Protein AF-A0A2K3YW57-F1 (afdb_monomer_lite)

Radius of gyration: 31.11 Å; chains: 1; bounding box: 59×29×89 Å

Foldseek 3Di:
DPPVVVDPDDDDDDDPDPPRCVVCQVVCVVVVNPCVPPDDDDPVVVVVVVVVVVVVVVVVVVVVVVVVLVVVLVVLLVVVVVVCVVCLVVLLVCVVVVHDPCVSCVVVVVVVVVVLVVVLVVVVVVVDPVVNVVSVVSVVVSVVVNVVSCVVSSVVSNVCVVVVPDDD

Sequence (168 aa):
LNYGYYFSMYYYFKSHLDNPYETIHSGLKKHKIDGVIQNVYSVYDTKVGIVNELKTEIYKYVGLALLTSIAFILTTLTFIQIYFKSYQFQIFLKRSLGYSYWSIHKWMLLFLVMLHVLMGALLLTSHNMIAISVFASITLIEALSVAFTFMKLNRENVNLVLKGKKDD

pLDDT: mean 84.4, std 11.54, range [37.19, 96.25]

InterPro domains:
  IPR006541 Bacteriocin-associated integral membrane protein [PF07242] (70-164)

Structure (mmCIF, N/CA/C/O backbone):
data_AF-A0A2K3YW57-F1
#
_entry.id   AF-A0A2K3YW57-F1
#
loop_
_atom_site.group_PDB
_atom_site.id
_atom_site.type_symbol
_atom_site.label_atom_id
_atom_site.label_alt_id
_atom_site.label_comp_id
_atom_site.label_asym_id
_atom_site.label_entity_id
_atom_site.label_seq_id
_atom_site.pdbx_PDB_ins_code
_atom_site.Cartn_x
_atom_site.Cartn_y
_atom_site.Cartn_z
_atom_site.occupancy
_atom_site.B_iso_or_equiv
_atom_site.auth_seq_id
_atom_site.auth_comp_id
_atom_site.auth_asym_id
_atom_site.auth_atom_id
_atom_site.pdbx_PDB_model_num
ATOM 1 N N . LEU A 1 1 ? 12.388 16.586 -34.609 1.00 37.19 1 LEU A N 1
ATOM 2 C CA . LEU A 1 1 ? 11.625 15.320 -34.532 1.00 37.19 1 LEU A CA 1
ATOM 3 C C . LEU A 1 1 ? 12.530 14.183 -34.991 1.00 37.19 1 LEU A C 1
ATOM 5 O O . LEU A 1 1 ? 13.091 14.290 -36.073 1.00 37.19 1 LEU A O 1
ATOM 9 N N . ASN A 1 2 ? 12.727 13.152 -34.164 1.00 43.38 2 ASN A N 1
ATOM 10 C CA . ASN A 1 2 ? 13.518 11.972 -34.523 1.00 43.38 2 ASN A CA 1
ATOM 11 C C . ASN A 1 2 ? 12.593 10.938 -35.184 1.00 43.38 2 ASN A C 1
ATOM 13 O O . ASN A 1 2 ? 11.878 10.210 -34.500 1.00 43.38 2 ASN A O 1
ATOM 17 N N . TYR A 1 3 ? 12.578 10.912 -36.517 1.00 51.06 3 TYR A N 1
ATOM 18 C CA . TYR A 1 3 ? 11.775 9.972 -37.309 1.00 51.06 3 TYR A CA 1
ATOM 19 C C . TYR A 1 3 ? 12.483 8.630 -37.547 1.00 51.06 3 TYR A C 1
ATOM 21 O O . TYR A 1 3 ? 12.021 7.833 -38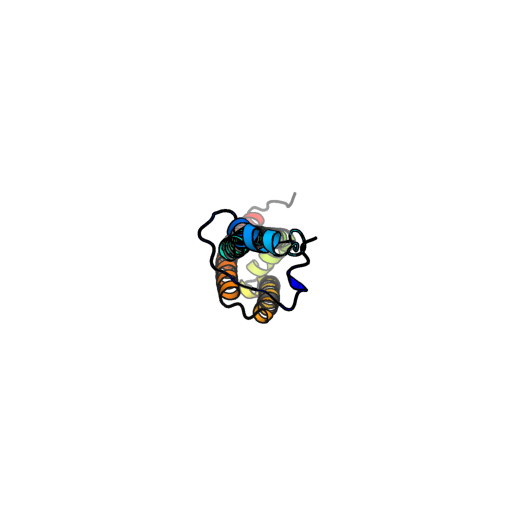.359 1.00 51.06 3 TYR A O 1
ATOM 29 N N . GLY A 1 4 ? 13.594 8.364 -36.846 1.00 56.41 4 GLY A N 1
ATOM 30 C CA . GLY A 1 4 ? 14.415 7.168 -37.030 1.00 56.41 4 GLY A CA 1
ATOM 31 C C . GLY A 1 4 ? 13.616 5.868 -36.965 1.00 56.41 4 GLY A C 1
ATOM 32 O O . GLY A 1 4 ? 13.895 4.967 -37.743 1.00 56.41 4 GLY A O 1
ATOM 33 N N . TYR A 1 5 ? 12.581 5.803 -36.122 1.00 52.12 5 TYR A N 1
ATOM 34 C CA . TYR A 1 5 ? 11.711 4.633 -35.939 1.00 52.12 5 TYR A CA 1
ATOM 35 C C . TYR A 1 5 ? 10.796 4.298 -37.134 1.00 52.12 5 TYR A C 1
ATOM 37 O O . TYR A 1 5 ? 10.223 3.214 -37.161 1.00 52.12 5 TYR A O 1
ATOM 45 N N . TYR A 1 6 ? 10.649 5.201 -38.112 1.00 51.62 6 TYR A N 1
ATOM 46 C CA . TYR A 1 6 ? 9.803 4.999 -39.300 1.00 51.62 6 TYR A CA 1
ATOM 47 C C . TYR A 1 6 ? 10.579 4.510 -40.531 1.00 51.62 6 TYR A C 1
ATOM 49 O O . TYR A 1 6 ? 9.974 4.223 -41.564 1.00 51.62 6 TYR A O 1
ATOM 57 N N . PHE A 1 7 ? 11.907 4.407 -40.446 1.00 57.59 7 PHE A N 1
ATOM 58 C CA . PHE A 1 7 ? 12.732 3.911 -41.544 1.00 57.59 7 PHE A CA 1
ATOM 59 C C . PHE A 1 7 ? 12.898 2.390 -41.452 1.00 57.59 7 PHE A C 1
ATOM 61 O O . PHE A 1 7 ? 13.344 1.860 -40.441 1.00 57.59 7 PHE A O 1
ATOM 68 N N . SER A 1 8 ? 12.556 1.681 -42.530 1.00 53.97 8 SER A N 1
ATOM 69 C CA . SER A 1 8 ? 12.622 0.214 -42.624 1.00 53.97 8 SER A CA 1
ATOM 70 C C . SER A 1 8 ? 14.008 -0.336 -42.985 1.00 53.97 8 SER A C 1
ATOM 72 O O . SER A 1 8 ? 14.195 -1.551 -43.010 1.00 53.97 8 SER A O 1
ATOM 74 N N . MET A 1 9 ? 14.986 0.531 -43.269 1.00 61.66 9 MET A N 1
ATOM 75 C CA . MET A 1 9 ? 16.345 0.142 -43.653 1.00 61.66 9 MET A CA 1
ATOM 76 C C . MET A 1 9 ? 17.379 0.893 -42.817 1.00 61.66 9 MET A C 1
ATOM 78 O O . MET A 1 9 ? 17.538 2.106 -42.945 1.00 61.66 9 MET A O 1
ATOM 82 N N . TYR A 1 10 ? 18.112 0.143 -41.994 1.00 69.94 10 TYR A N 1
ATOM 83 C CA . TYR A 1 10 ? 19.289 0.619 -41.275 1.00 69.94 10 TYR A CA 1
ATOM 84 C C . TYR A 1 10 ? 20.535 -0.034 -41.864 1.00 69.94 10 TYR A C 1
ATOM 86 O O . TYR A 1 10 ? 20.569 -1.246 -42.078 1.00 69.94 10 TYR A O 1
ATOM 94 N N . TYR A 1 11 ? 21.569 0.770 -42.090 1.00 76.06 11 TYR A N 1
ATOM 95 C CA . TYR A 1 11 ? 22.879 0.292 -42.508 1.00 76.06 11 TYR A CA 1
ATOM 96 C C . TYR A 1 11 ? 23.844 0.429 -41.337 1.00 76.06 11 TYR A C 1
ATOM 98 O O . TYR A 1 11 ? 24.015 1.513 -40.783 1.00 76.06 11 TYR A O 1
ATOM 106 N N . TYR A 1 12 ? 24.462 -0.685 -40.956 1.00 82.44 12 TYR A N 1
ATOM 107 C CA . TYR A 1 12 ? 25.425 -0.734 -39.863 1.00 82.44 12 TYR A CA 1
ATOM 108 C C . TYR A 1 12 ? 26.837 -0.791 -40.433 1.00 82.44 12 TYR A C 1
ATOM 110 O O . TYR A 1 12 ? 27.116 -1.561 -41.350 1.00 82.44 12 TYR A O 1
ATOM 118 N N . PHE A 1 13 ? 27.742 -0.003 -39.863 1.00 84.50 13 PHE A N 1
ATOM 119 C CA . PHE A 1 13 ? 29.161 -0.055 -40.183 1.00 84.50 13 PHE A CA 1
ATOM 120 C C . PHE A 1 13 ? 29.983 0.149 -38.913 1.00 84.50 13 PHE A C 1
ATOM 122 O O . PHE A 1 13 ? 29.499 0.673 -37.907 1.00 84.50 13 PHE A O 1
ATOM 129 N N . LYS A 1 14 ? 31.237 -0.295 -38.948 1.00 84.94 14 LYS A N 1
ATOM 130 C CA . LYS A 1 14 ? 32.152 -0.152 -37.820 1.00 84.94 14 LYS A CA 1
ATOM 131 C C . LYS A 1 14 ? 32.861 1.197 -37.907 1.00 84.94 14 LYS A C 1
ATOM 133 O O . LYS A 1 14 ? 33.511 1.474 -38.909 1.00 84.94 14 LYS A O 1
ATOM 138 N N . SER A 1 15 ? 32.759 1.997 -36.851 1.00 83.31 15 SER A N 1
ATOM 139 C CA . SER A 1 15 ? 33.555 3.209 -36.649 1.00 83.31 15 SER A CA 1
ATOM 140 C C . SER A 1 15 ? 34.481 3.005 -35.456 1.00 83.31 15 SER A C 1
ATOM 142 O O . SER A 1 15 ? 34.087 2.393 -34.464 1.00 83.31 15 SER A O 1
ATOM 144 N N . HIS A 1 16 ? 35.697 3.530 -35.557 1.00 83.50 16 HIS A N 1
ATOM 145 C CA . HIS A 1 16 ? 36.645 3.640 -34.444 1.00 83.50 16 HIS A CA 1
ATOM 146 C C . HIS A 1 16 ? 36.811 5.092 -33.965 1.00 83.50 16 HIS A C 1
ATOM 148 O O . HIS A 1 16 ? 37.664 5.365 -33.129 1.00 83.50 16 HIS A O 1
ATOM 154 N N . LEU A 1 17 ? 36.018 6.012 -34.519 1.00 81.12 17 LEU A N 1
ATOM 155 C CA . LEU A 1 17 ? 36.021 7.439 -34.210 1.00 81.12 17 LEU A CA 1
ATOM 156 C C . LEU A 1 17 ? 34.833 7.790 -33.312 1.00 81.12 17 LEU A C 1
ATOM 158 O O . LEU A 1 17 ? 33.746 7.235 -33.507 1.00 81.12 17 LEU A O 1
ATOM 162 N N . ASP A 1 18 ? 35.033 8.757 -32.412 1.00 78.06 18 ASP A N 1
ATOM 163 C CA . ASP A 1 18 ? 33.997 9.277 -31.507 1.00 78.06 18 ASP A CA 1
ATOM 164 C C . ASP A 1 18 ? 32.784 9.826 -32.274 1.00 78.06 18 ASP A C 1
ATOM 166 O O . ASP A 1 18 ? 31.643 9.598 -31.882 1.00 78.06 18 ASP A O 1
ATOM 170 N N . ASN A 1 19 ? 33.017 10.491 -33.415 1.00 83.75 19 ASN A N 1
ATOM 171 C CA . ASN A 1 19 ? 31.963 10.829 -34.368 1.00 83.75 19 ASN A CA 1
ATOM 172 C C . ASN A 1 19 ? 31.897 9.763 -35.481 1.00 83.75 19 ASN A C 1
ATOM 174 O O . ASN A 1 19 ? 32.730 9.780 -36.395 1.00 83.75 19 ASN A O 1
ATOM 178 N N . PRO A 1 20 ? 30.903 8.855 -35.470 1.00 84.06 20 PRO A N 1
ATOM 179 C CA . PRO A 1 20 ? 30.808 7.792 -36.464 1.00 84.06 20 PRO A CA 1
ATOM 180 C C . PRO A 1 20 ? 30.554 8.301 -37.888 1.00 84.06 20 PRO A C 1
ATOM 182 O O . PRO A 1 20 ? 30.889 7.596 -38.839 1.00 84.06 20 PRO A O 1
ATOM 185 N N . TYR A 1 21 ? 30.027 9.519 -38.060 1.00 86.25 21 TYR A N 1
ATOM 186 C CA . TYR A 1 21 ? 29.821 10.128 -39.377 1.00 86.25 21 TYR A CA 1
ATOM 187 C C . TYR A 1 21 ? 31.138 10.318 -40.147 1.00 86.25 21 TYR A C 1
ATOM 189 O O . TYR A 1 21 ? 31.190 10.088 -41.356 1.00 86.25 21 TYR A O 1
ATOM 197 N N . GLU A 1 22 ? 32.227 10.645 -39.446 1.00 86.62 22 GLU A N 1
ATOM 198 C CA . GLU A 1 22 ? 33.535 10.906 -40.064 1.00 86.62 22 GLU A CA 1
ATOM 199 C C . GLU A 1 22 ? 34.117 9.676 -40.771 1.00 86.62 22 GLU A C 1
ATOM 201 O O . GLU A 1 22 ? 34.819 9.803 -41.773 1.00 86.62 22 GLU A O 1
ATOM 206 N N . THR A 1 23 ? 33.757 8.469 -40.323 1.00 86.88 23 THR A N 1
ATOM 207 C CA . THR A 1 23 ? 34.196 7.213 -40.953 1.00 86.88 23 THR A CA 1
ATOM 208 C C . THR A 1 23 ? 33.685 7.073 -42.390 1.00 86.88 23 THR A C 1
ATOM 210 O O . THR A 1 23 ? 34.369 6.494 -43.232 1.00 86.88 23 THR A O 1
ATOM 213 N N . ILE A 1 24 ? 32.498 7.607 -42.695 1.00 86.81 24 ILE A N 1
ATOM 214 C CA . ILE A 1 24 ? 31.891 7.523 -44.033 1.00 86.81 24 ILE A CA 1
ATOM 215 C C . ILE A 1 24 ? 31.971 8.843 -44.808 1.00 86.81 24 ILE A C 1
ATOM 217 O O . ILE A 1 24 ? 31.786 8.843 -46.026 1.00 86.81 24 ILE A O 1
ATOM 221 N N . HIS A 1 25 ? 32.286 9.958 -44.139 1.00 88.06 25 HIS A N 1
ATOM 222 C CA . HIS A 1 25 ? 32.241 11.305 -44.711 1.00 88.06 25 HIS A CA 1
ATOM 223 C C . HIS A 1 25 ? 33.065 11.446 -46.000 1.00 88.06 25 HIS A C 1
ATOM 225 O O . HIS A 1 25 ? 32.584 11.990 -46.997 1.00 88.06 25 HIS A O 1
ATOM 231 N N . SER A 1 26 ? 34.281 10.891 -46.025 1.00 85.75 26 SER A N 1
ATOM 232 C CA . SER A 1 26 ? 35.161 10.930 -47.202 1.00 85.75 26 SER A CA 1
ATOM 233 C C . SER A 1 26 ? 34.569 10.196 -48.416 1.00 85.75 26 SER A C 1
ATOM 235 O O . SER A 1 26 ? 34.653 10.694 -49.542 1.00 85.75 26 SER A O 1
ATOM 237 N N . GLY A 1 27 ? 33.914 9.052 -48.195 1.00 86.12 27 GLY A N 1
ATOM 238 C CA . GLY A 1 27 ? 33.206 8.295 -49.227 1.00 86.12 27 GLY A CA 1
ATOM 239 C C . GLY A 1 27 ? 31.974 9.035 -49.748 1.00 86.12 27 GLY A C 1
ATOM 240 O O . GLY A 1 27 ? 31.776 9.118 -50.960 1.00 86.12 27 GLY A O 1
ATOM 241 N N . LEU A 1 28 ? 31.194 9.646 -48.850 1.00 87.81 28 LEU A N 1
ATOM 242 C CA . LEU A 1 28 ? 30.019 10.443 -49.220 1.00 87.81 28 LEU A CA 1
ATOM 243 C C . LEU A 1 28 ? 30.404 11.639 -50.095 1.00 87.81 28 LEU A C 1
ATOM 245 O O . LEU A 1 28 ? 29.802 11.855 -51.148 1.00 87.81 28 LEU A O 1
ATOM 249 N N . LYS A 1 29 ? 31.466 12.357 -49.713 1.00 88.94 29 LYS A N 1
ATOM 250 C CA . LYS A 1 29 ? 31.994 13.496 -50.470 1.00 88.94 29 LYS A CA 1
ATOM 251 C C . LYS A 1 29 ? 32.532 13.079 -51.841 1.00 88.94 29 LYS A C 1
ATOM 253 O O . LYS A 1 29 ? 32.272 13.751 -52.836 1.00 88.94 29 LYS A O 1
ATOM 258 N N . LYS A 1 30 ? 33.238 11.942 -51.925 1.00 91.50 30 LYS A N 1
ATOM 259 C CA . LYS A 1 30 ? 33.746 11.388 -53.196 1.00 91.50 30 LYS A CA 1
ATOM 260 C C . LYS A 1 30 ? 32.620 11.099 -54.194 1.00 91.50 30 LYS A C 1
ATOM 262 O O . LYS A 1 30 ? 32.807 11.293 -55.392 1.00 91.50 30 LYS A O 1
ATOM 267 N N . HIS A 1 31 ? 31.464 10.660 -53.703 1.00 89.69 31 HIS A N 1
ATOM 268 C CA . HIS A 1 31 ? 30.300 10.329 -54.524 1.00 89.69 31 HIS A CA 1
ATOM 269 C C . HIS A 1 31 ? 29.259 11.458 -54.628 1.00 89.69 31 HIS A C 1
ATOM 271 O O . HIS A 1 31 ? 28.219 11.240 -55.240 1.00 89.69 31 HIS A O 1
ATOM 277 N N . LYS A 1 32 ? 29.547 12.663 -54.104 1.00 84.19 32 LYS A N 1
ATOM 278 C CA . LYS A 1 32 ? 28.647 13.838 -54.113 1.00 84.19 32 LYS A CA 1
ATOM 279 C C . LYS A 1 32 ? 27.267 13.563 -53.496 1.00 84.19 32 LYS A C 1
ATOM 281 O O . LYS A 1 32 ? 26.248 14.027 -54.001 1.00 84.19 32 LYS A O 1
ATOM 286 N N . ILE A 1 33 ? 27.241 12.769 -52.428 1.00 85.06 33 ILE A N 1
ATOM 287 C CA . ILE A 1 33 ? 26.034 12.430 -51.653 1.00 85.06 33 ILE A CA 1
ATOM 288 C C . ILE A 1 33 ? 26.155 12.884 -50.192 1.00 85.06 33 ILE A C 1
ATOM 290 O O . ILE A 1 33 ? 25.444 12.401 -49.308 1.00 85.06 33 ILE A O 1
ATOM 294 N N . ASP A 1 34 ? 27.078 13.802 -49.916 1.00 77.38 34 ASP A N 1
ATOM 295 C CA . ASP A 1 34 ? 27.178 14.475 -48.632 1.00 77.38 34 ASP A CA 1
ATOM 296 C C . ASP A 1 34 ? 25.876 15.240 -48.332 1.00 77.38 34 ASP A C 1
ATOM 298 O O . ASP A 1 34 ? 25.333 15.944 -49.177 1.00 77.38 34 ASP A O 1
ATOM 302 N N . GLY A 1 35 ? 25.316 15.020 -47.140 1.00 74.19 35 GLY A N 1
ATOM 303 C CA . GLY A 1 35 ? 24.015 15.568 -46.735 1.00 74.19 35 GLY A CA 1
ATOM 304 C C . GLY A 1 35 ? 22.799 14.675 -47.018 1.00 74.19 35 GLY A C 1
ATOM 305 O O . GLY A 1 35 ? 21.730 14.933 -46.466 1.00 74.19 35 GLY A O 1
ATOM 306 N N . VAL A 1 36 ? 22.940 13.592 -47.799 1.00 79.62 36 VAL A N 1
ATOM 307 C CA . VAL A 1 36 ? 21.860 12.598 -47.984 1.00 79.62 36 VAL A CA 1
ATOM 308 C C . VAL A 1 36 ? 21.667 11.763 -46.717 1.00 79.62 36 VAL A C 1
ATOM 310 O O . VAL A 1 36 ? 20.541 11.514 -46.288 1.00 79.62 36 VAL A O 1
ATOM 313 N N . ILE A 1 37 ? 22.771 11.349 -46.089 1.00 78.00 37 ILE A N 1
ATOM 314 C CA . ILE A 1 37 ? 22.732 10.669 -44.793 1.00 78.00 37 ILE A CA 1
ATOM 315 C C . ILE A 1 37 ? 22.619 11.734 -43.710 1.00 78.00 37 ILE A C 1
ATOM 317 O O . ILE A 1 37 ? 23.600 12.381 -43.355 1.00 78.00 37 ILE A O 1
ATOM 321 N N . GLN A 1 38 ? 21.404 11.912 -43.199 1.00 70.19 38 GLN A N 1
ATOM 322 C CA . GLN A 1 38 ? 21.109 12.961 -42.225 1.00 70.19 38 GLN A CA 1
ATOM 323 C C . GLN A 1 38 ? 21.652 12.645 -40.832 1.00 70.19 38 GLN A C 1
ATOM 325 O O . GLN A 1 38 ? 22.027 13.556 -40.106 1.00 70.19 38 GLN A O 1
ATOM 330 N N . ASN A 1 39 ? 21.685 11.364 -40.459 1.00 72.88 39 ASN A N 1
ATOM 331 C CA . ASN A 1 39 ? 21.902 10.950 -39.081 1.00 72.88 39 ASN A CA 1
ATOM 332 C C . ASN A 1 39 ? 22.740 9.671 -39.015 1.00 72.88 39 ASN A C 1
ATOM 334 O O . ASN A 1 39 ? 22.345 8.633 -39.544 1.00 72.88 39 ASN A O 1
ATOM 338 N N . VAL A 1 40 ? 23.876 9.746 -38.323 1.00 79.56 40 VAL A N 1
ATOM 339 C CA . VAL A 1 40 ? 24.720 8.600 -37.980 1.00 79.56 40 VAL A CA 1
ATOM 340 C C . VAL A 1 40 ? 24.990 8.677 -36.490 1.00 79.56 40 VAL A C 1
ATOM 342 O O . VAL A 1 40 ? 25.565 9.651 -36.013 1.00 79.56 40 VAL A O 1
ATOM 345 N N . TYR A 1 41 ? 24.583 7.648 -35.757 1.00 75.12 41 TYR A N 1
ATOM 346 C CA . TYR A 1 41 ? 24.747 7.597 -34.310 1.00 75.12 41 TYR A CA 1
ATOM 347 C C . TYR A 1 41 ? 25.371 6.278 -33.889 1.00 75.12 41 TYR A C 1
ATOM 349 O O . TYR A 1 41 ? 25.202 5.247 -34.544 1.00 75.12 41 TYR A O 1
ATOM 357 N N . SER A 1 42 ? 26.058 6.306 -32.753 1.00 76.62 42 SER A N 1
ATOM 358 C CA . SER A 1 42 ? 26.506 5.091 -32.097 1.00 76.62 42 SER A CA 1
ATOM 359 C C . SER A 1 42 ? 25.301 4.313 -31.564 1.00 76.62 42 SER A C 1
ATOM 361 O O . SER A 1 42 ? 24.457 4.831 -30.823 1.00 76.62 42 SER A O 1
ATOM 363 N N . VAL A 1 43 ? 25.238 3.027 -31.913 1.00 72.31 43 VAL A N 1
ATOM 364 C CA . VAL A 1 43 ? 24.258 2.092 -31.340 1.00 72.31 43 VAL A CA 1
ATOM 365 C C . VAL A 1 43 ? 24.461 1.966 -29.826 1.00 72.31 43 VAL A C 1
ATOM 367 O O . VAL A 1 43 ? 23.492 1.763 -29.096 1.00 72.31 43 VAL A O 1
ATOM 370 N N . TYR A 1 44 ? 25.700 2.116 -29.343 1.00 71.44 44 TYR A N 1
ATOM 371 C C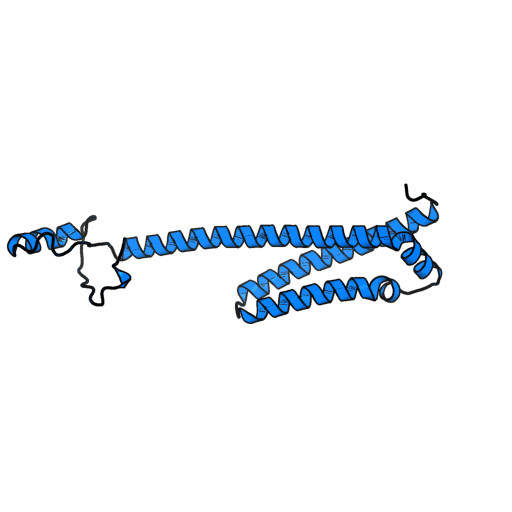A . TYR A 1 44 ? 26.003 2.082 -27.913 1.00 71.44 44 TYR A CA 1
ATOM 372 C C . TYR A 1 44 ? 25.406 3.287 -27.190 1.00 71.44 44 TYR A C 1
ATOM 374 O O . TYR A 1 44 ? 24.680 3.090 -26.220 1.00 71.44 44 TYR A O 1
ATOM 382 N N . ASP A 1 45 ? 25.609 4.500 -27.702 1.00 75.12 45 ASP A N 1
ATOM 383 C CA . ASP A 1 45 ? 25.109 5.723 -27.057 1.00 75.12 45 ASP A CA 1
ATOM 384 C C . ASP A 1 45 ? 23.581 5.746 -27.006 1.00 75.12 45 ASP A C 1
ATOM 386 O O . ASP A 1 45 ? 22.989 6.105 -25.990 1.00 75.12 45 ASP A O 1
ATOM 390 N N . THR A 1 46 ? 22.929 5.258 -28.065 1.00 71.94 46 THR A N 1
ATOM 391 C CA . THR A 1 46 ? 21.465 5.123 -28.104 1.00 71.94 46 THR A CA 1
ATOM 392 C C . THR A 1 46 ? 20.968 4.151 -27.031 1.00 71.94 46 THR A C 1
ATOM 394 O O . THR A 1 46 ? 20.022 4.450 -26.303 1.00 71.94 46 THR A O 1
ATOM 397 N N . LYS A 1 47 ? 21.623 2.992 -26.881 1.00 74.12 47 LYS A N 1
ATOM 398 C CA . LYS A 1 47 ? 21.270 2.013 -25.843 1.00 74.12 47 LYS A CA 1
ATOM 399 C C . LYS A 1 47 ? 21.540 2.544 -24.434 1.00 74.12 47 LYS A C 1
ATOM 401 O O . LYS A 1 47 ? 20.726 2.310 -23.547 1.00 74.12 47 LYS A O 1
ATOM 406 N N . VAL A 1 48 ? 22.635 3.276 -24.225 1.00 79.81 48 VAL A N 1
ATOM 407 C CA . VAL A 1 48 ? 22.953 3.927 -22.942 1.00 79.81 48 VAL A CA 1
ATOM 408 C C . VAL A 1 48 ? 21.910 4.994 -22.596 1.00 79.81 48 VAL A C 1
ATOM 410 O O . VAL A 1 48 ? 21.468 5.054 -21.450 1.00 79.81 48 VAL A O 1
ATOM 413 N N . GLY A 1 49 ? 21.462 5.785 -23.575 1.00 77.25 49 GLY A N 1
ATOM 414 C CA . GLY A 1 49 ? 20.377 6.755 -23.406 1.00 77.25 49 GLY A CA 1
ATOM 415 C C . GLY A 1 49 ? 19.084 6.096 -22.926 1.00 77.25 49 GLY A C 1
ATOM 416 O O . GLY A 1 49 ? 18.554 6.480 -21.886 1.00 77.25 49 GLY A O 1
ATOM 417 N N . ILE A 1 50 ? 18.656 5.027 -23.605 1.00 78.81 50 ILE A N 1
ATOM 418 C CA . ILE A 1 50 ? 17.469 4.243 -23.220 1.00 78.81 50 ILE A CA 1
ATOM 419 C C . ILE A 1 50 ? 17.611 3.690 -21.794 1.00 78.81 50 ILE A C 1
ATOM 421 O O . ILE A 1 50 ? 16.678 3.767 -20.999 1.00 78.81 50 ILE A O 1
ATOM 425 N N . VAL A 1 51 ? 18.783 3.160 -21.431 1.00 82.94 51 VAL A N 1
ATOM 426 C CA . VAL A 1 51 ? 19.035 2.645 -20.074 1.00 82.94 51 VAL A CA 1
ATOM 427 C C . VAL A 1 51 ? 18.932 3.754 -19.021 1.00 82.94 51 VAL A C 1
ATOM 429 O O . VAL A 1 51 ? 18.369 3.528 -17.949 1.00 82.94 51 VAL A O 1
ATOM 432 N N . ASN A 1 52 ? 19.443 4.951 -19.306 1.00 85.25 52 ASN A N 1
ATOM 433 C CA . ASN A 1 52 ? 19.376 6.084 -18.383 1.00 85.25 52 ASN A CA 1
ATOM 434 C C . ASN A 1 52 ? 17.950 6.631 -18.218 1.00 85.25 52 ASN A C 1
ATOM 436 O O . ASN A 1 52 ? 17.549 6.963 -17.098 1.00 85.25 52 ASN A O 1
ATOM 440 N N . GLU A 1 53 ? 17.173 6.691 -19.300 1.00 87.38 53 GLU A N 1
ATOM 441 C CA . GLU A 1 53 ? 15.754 7.058 -19.255 1.00 87.38 53 GLU A CA 1
ATOM 442 C C . GLU A 1 53 ? 14.964 6.056 -18.409 1.00 87.38 53 GLU A C 1
ATOM 444 O O . GLU A 1 53 ? 14.333 6.448 -17.426 1.00 87.38 53 GLU A O 1
ATOM 449 N N . LEU A 1 54 ? 15.110 4.756 -18.690 1.00 84.44 54 LEU A N 1
ATOM 450 C CA . LEU A 1 54 ? 14.479 3.685 -17.912 1.00 84.44 54 LEU A CA 1
ATOM 451 C C . LEU A 1 54 ? 14.863 3.748 -16.430 1.00 84.44 54 LEU A C 1
ATOM 453 O O . LEU A 1 54 ? 14.012 3.604 -15.555 1.00 84.44 54 LEU A O 1
ATOM 457 N N . LYS A 1 55 ? 16.138 4.007 -16.117 1.00 86.69 55 LYS A N 1
ATOM 458 C CA . LYS A 1 55 ? 16.608 4.165 -14.735 1.00 86.69 55 LYS A CA 1
ATOM 459 C C . LYS A 1 55 ? 15.914 5.335 -14.032 1.00 86.69 55 LYS A C 1
ATOM 461 O O . LYS A 1 55 ? 15.523 5.210 -12.873 1.00 86.69 55 LYS A O 1
ATOM 466 N N . THR A 1 56 ? 15.741 6.455 -14.726 1.00 89.50 56 THR A N 1
ATOM 467 C CA . THR A 1 56 ? 15.063 7.642 -14.187 1.00 89.50 56 THR A CA 1
ATOM 468 C C . THR A 1 56 ? 13.580 7.370 -13.938 1.00 89.50 56 THR A C 1
ATOM 470 O O . THR A 1 56 ? 13.056 7.715 -12.876 1.00 89.50 56 THR A O 1
ATOM 473 N N . GLU A 1 57 ? 12.911 6.693 -14.871 1.00 86.94 57 GLU A N 1
ATOM 474 C CA . GLU A 1 57 ? 11.516 6.280 -14.709 1.00 86.94 57 GLU A CA 1
ATOM 475 C C . GLU A 1 57 ? 11.334 5.320 -13.532 1.00 86.94 57 GLU A C 1
ATOM 477 O O . GLU A 1 57 ? 10.422 5.513 -12.727 1.00 86.94 57 GLU A O 1
ATOM 482 N N . ILE A 1 58 ? 12.236 4.346 -13.364 1.00 85.69 58 ILE A N 1
ATOM 483 C CA . ILE A 1 58 ? 12.222 3.428 -12.219 1.00 85.69 58 ILE A CA 1
ATOM 484 C C . ILE A 1 58 ? 12.265 4.209 -10.903 1.00 85.69 58 ILE A C 1
ATOM 486 O O . ILE A 1 58 ? 11.427 3.968 -10.035 1.00 85.69 58 ILE A O 1
ATOM 490 N N . TYR A 1 59 ? 13.172 5.180 -10.748 1.00 84.00 59 TYR A N 1
ATOM 491 C CA . TYR A 1 59 ? 13.228 5.983 -9.520 1.00 84.00 59 TYR A CA 1
ATOM 492 C C . TYR A 1 59 ? 11.943 6.772 -9.271 1.00 84.00 59 TYR A C 1
ATOM 494 O O . TYR A 1 59 ? 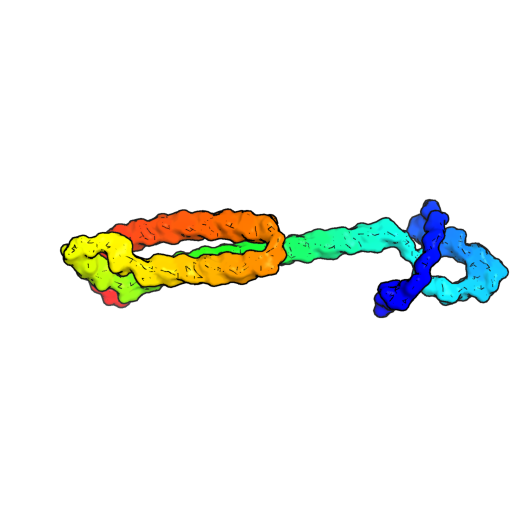11.461 6.814 -8.137 1.00 84.00 59 TYR A O 1
ATOM 502 N N . LYS A 1 60 ? 11.358 7.364 -10.318 1.00 88.94 60 LYS A N 1
ATOM 503 C CA . LYS A 1 60 ? 10.096 8.105 -10.215 1.00 88.94 60 LYS A CA 1
ATOM 504 C C . LYS A 1 60 ? 8.955 7.201 -9.743 1.00 88.94 60 LYS A C 1
ATOM 506 O O . LYS A 1 60 ? 8.244 7.559 -8.804 1.00 88.94 60 LYS A O 1
ATOM 511 N N . TYR A 1 61 ? 8.783 6.036 -10.364 1.00 84.06 61 TYR A N 1
ATOM 512 C CA . TYR A 1 61 ? 7.702 5.114 -10.013 1.00 84.06 61 TYR A CA 1
ATOM 513 C C . TYR A 1 61 ? 7.903 4.464 -8.642 1.00 84.06 61 TYR A C 1
ATOM 515 O O . TYR A 1 61 ? 6.937 4.341 -7.891 1.00 84.06 61 TYR A O 1
ATOM 523 N N . VAL A 1 62 ? 9.140 4.128 -8.264 1.00 84.50 62 VAL A N 1
ATOM 524 C CA . VAL A 1 62 ? 9.458 3.645 -6.909 1.00 84.50 62 VAL A CA 1
ATOM 525 C C . VAL A 1 62 ? 9.136 4.715 -5.864 1.00 84.50 62 VAL A C 1
ATOM 527 O O . VAL A 1 62 ? 8.500 4.412 -4.856 1.00 84.50 62 VAL A O 1
ATOM 530 N N . GLY A 1 63 ? 9.504 5.975 -6.114 1.00 86.12 63 GLY A N 1
ATOM 531 C CA . GLY A 1 63 ? 9.172 7.088 -5.224 1.00 86.12 63 GLY A CA 1
ATOM 532 C C . GLY A 1 63 ? 7.662 7.269 -5.040 1.00 86.12 63 GLY A C 1
ATOM 533 O O . GLY A 1 63 ? 7.187 7.391 -3.911 1.00 86.12 63 GLY A O 1
ATOM 534 N N . LEU A 1 64 ? 6.892 7.215 -6.132 1.00 87.62 64 LEU A N 1
ATOM 535 C CA . LEU A 1 64 ? 5.427 7.288 -6.088 1.00 87.62 64 LEU A CA 1
ATOM 536 C C . LEU A 1 64 ? 4.808 6.111 -5.323 1.00 87.62 64 LEU A C 1
ATOM 538 O O . LEU A 1 64 ? 3.896 6.320 -4.523 1.00 87.62 64 LEU A O 1
ATOM 542 N N . ALA A 1 65 ? 5.312 4.892 -5.524 1.00 84.50 65 ALA A N 1
ATOM 543 C CA . ALA A 1 65 ? 4.841 3.703 -4.816 1.00 84.50 65 ALA A CA 1
ATOM 544 C C . ALA A 1 65 ? 5.076 3.806 -3.299 1.00 84.50 65 ALA A C 1
ATOM 546 O O . ALA A 1 65 ? 4.185 3.501 -2.508 1.00 84.50 65 ALA A O 1
ATOM 547 N N . LEU A 1 66 ? 6.245 4.295 -2.874 1.00 86.69 66 LEU A N 1
ATOM 548 C CA . LEU A 1 66 ? 6.539 4.504 -1.453 1.00 86.69 66 LEU A CA 1
ATOM 549 C C . LEU A 1 66 ? 5.630 5.571 -0.834 1.00 86.69 66 LEU A C 1
ATOM 551 O O . LEU A 1 66 ? 5.051 5.347 0.228 1.00 86.69 66 LEU A O 1
ATOM 555 N N . LEU A 1 67 ? 5.461 6.710 -1.509 1.00 91.94 67 LEU A N 1
ATOM 556 C CA . LEU A 1 67 ? 4.647 7.815 -1.002 1.00 91.94 67 LEU A CA 1
ATOM 557 C C . LEU A 1 67 ? 3.166 7.430 -0.885 1.00 91.94 67 LEU A C 1
ATOM 559 O O . LEU A 1 67 ? 2.529 7.719 0.127 1.00 91.94 67 LEU A O 1
ATOM 563 N N . THR A 1 68 ? 2.634 6.726 -1.884 1.00 89.88 68 THR A N 1
ATOM 564 C CA . THR A 1 68 ? 1.259 6.202 -1.847 1.00 89.88 68 THR A CA 1
ATOM 565 C C . THR A 1 68 ? 1.073 5.151 -0.757 1.00 89.88 68 THR A C 1
ATOM 567 O O . THR A 1 68 ? 0.054 5.179 -0.074 1.00 89.88 68 THR A O 1
ATOM 570 N N . SER A 1 69 ? 2.068 4.293 -0.514 1.00 88.88 69 SER A N 1
ATOM 571 C CA . SER A 1 69 ? 2.025 3.307 0.577 1.00 88.88 69 SER A CA 1
ATOM 572 C C . SER A 1 69 ? 1.975 3.973 1.953 1.00 88.88 69 SER A C 1
ATOM 574 O O . SER A 1 69 ? 1.162 3.601 2.796 1.00 88.88 69 SER A O 1
ATOM 576 N N . ILE A 1 70 ? 2.799 5.001 2.177 1.00 92.25 70 ILE A N 1
ATOM 577 C CA . ILE A 1 70 ? 2.787 5.773 3.428 1.00 92.25 70 ILE A CA 1
ATOM 578 C C . ILE A 1 70 ? 1.433 6.467 3.612 1.00 92.25 70 ILE A C 1
ATOM 580 O O . ILE A 1 70 ? 0.840 6.387 4.687 1.00 92.25 70 ILE A O 1
ATOM 584 N N . ALA A 1 71 ? 0.926 7.121 2.564 1.00 94.50 71 ALA A N 1
ATOM 585 C CA . ALA A 1 71 ? -0.369 7.794 2.600 1.00 94.50 71 ALA A CA 1
ATOM 586 C C . ALA A 1 71 ? -1.519 6.819 2.892 1.00 94.50 71 ALA A C 1
ATOM 588 O O . ALA A 1 71 ? -2.417 7.147 3.670 1.00 94.50 71 ALA A O 1
ATOM 589 N N . PHE A 1 72 ? -1.473 5.617 2.313 1.00 91.75 72 PHE A N 1
ATOM 590 C CA . PHE A 1 72 ? -2.452 4.565 2.562 1.00 91.75 72 PHE A CA 1
ATOM 591 C C . PHE A 1 72 ? -2.451 4.136 4.031 1.00 91.75 72 PHE A C 1
ATOM 593 O O . PHE A 1 72 ? -3.486 4.243 4.686 1.00 91.75 72 PHE A O 1
ATOM 600 N N . ILE A 1 73 ? -1.280 3.797 4.587 1.00 93.19 73 ILE A N 1
ATOM 601 C CA . ILE A 1 73 ? -1.142 3.421 6.002 1.00 93.19 73 ILE A CA 1
ATOM 602 C C . ILE A 1 73 ? -1.682 4.531 6.910 1.00 93.19 73 ILE A C 1
ATOM 604 O O . ILE A 1 73 ? -2.484 4.264 7.803 1.00 93.19 73 ILE A O 1
ATOM 608 N N . LEU A 1 74 ? -1.285 5.787 6.679 1.00 95.69 74 LEU A N 1
ATOM 609 C CA . LEU A 1 74 ? -1.759 6.920 7.479 1.00 95.69 74 LEU A CA 1
ATOM 610 C C . LEU A 1 74 ? -3.281 7.064 7.412 1.00 95.69 74 LEU A C 1
ATOM 612 O O . LEU A 1 74 ? -3.925 7.216 8.448 1.00 95.69 74 LEU A O 1
ATOM 616 N N . THR A 1 75 ? -3.858 6.955 6.216 1.00 95.44 75 THR A N 1
ATOM 617 C CA . THR A 1 75 ? -5.308 7.056 6.010 1.00 95.44 75 THR A CA 1
ATOM 618 C C . THR A 1 75 ? -6.046 5.941 6.747 1.00 95.44 75 THR A C 1
ATOM 620 O O . THR A 1 75 ? -7.018 6.219 7.452 1.00 95.44 75 THR A O 1
ATOM 623 N N . THR A 1 76 ? -5.562 4.699 6.665 1.00 95.12 76 THR A N 1
ATOM 624 C CA . THR A 1 76 ? -6.124 3.559 7.399 1.00 95.12 76 THR A CA 1
ATOM 625 C C . THR A 1 76 ? -6.076 3.795 8.908 1.00 95.12 76 THR A C 1
ATOM 627 O O . THR A 1 76 ? -7.079 3.609 9.601 1.00 95.12 76 THR A O 1
ATOM 630 N N . LEU A 1 77 ? -4.941 4.261 9.439 1.00 95.75 77 LEU A N 1
ATOM 631 C CA . LEU A 1 77 ? -4.793 4.540 10.868 1.00 95.75 77 LEU A CA 1
ATOM 632 C C . LEU A 1 77 ? -5.716 5.671 11.337 1.00 95.75 77 LEU A C 1
ATOM 634 O O . LEU A 1 77 ? -6.378 5.530 12.368 1.00 95.75 77 LEU A O 1
ATOM 638 N N . THR A 1 78 ? -5.817 6.762 10.578 1.00 96.25 78 THR A N 1
ATOM 639 C CA . THR A 1 78 ? -6.744 7.863 10.870 1.00 96.25 78 THR A CA 1
ATOM 640 C C . THR A 1 78 ? -8.196 7.393 10.825 1.00 96.25 78 THR A C 1
ATOM 642 O O . THR A 1 78 ? -8.973 7.710 11.723 1.00 96.25 78 THR A O 1
ATOM 645 N N . PHE A 1 79 ? -8.568 6.580 9.836 1.00 95.88 79 PHE A N 1
ATOM 646 C CA . PHE A 1 79 ? -9.911 6.017 9.735 1.00 95.88 79 PHE A CA 1
ATOM 647 C C . PHE A 1 79 ? -10.264 5.144 10.950 1.00 95.88 79 PHE A C 1
ATOM 649 O O . PHE A 1 79 ? -11.358 5.262 11.503 1.00 95.88 79 PHE A O 1
ATOM 656 N N . ILE A 1 80 ? -9.322 4.329 11.436 1.00 96.00 80 ILE A N 1
ATOM 657 C CA . ILE A 1 80 ? -9.498 3.533 12.661 1.00 96.00 80 ILE A CA 1
ATOM 658 C C . ILE A 1 80 ? -9.676 4.434 13.889 1.00 96.00 80 ILE A C 1
ATOM 660 O O . ILE A 1 80 ? -10.551 4.172 14.714 1.00 96.00 80 ILE A O 1
ATOM 664 N N . GLN A 1 81 ? -8.888 5.503 14.019 1.00 95.12 81 GLN A N 1
ATOM 665 C CA . GLN A 1 81 ? -9.037 6.460 15.121 1.00 95.12 81 GLN A CA 1
ATOM 666 C C . GLN A 1 81 ? -10.418 7.122 15.116 1.00 95.12 81 GLN A C 1
ATOM 668 O O . GLN A 1 81 ? -11.072 7.181 16.158 1.00 95.12 81 GLN A O 1
ATOM 673 N N . ILE A 1 82 ? -10.885 7.563 13.945 1.00 95.56 82 ILE A N 1
ATOM 674 C CA . ILE A 1 82 ? -12.226 8.134 13.776 1.00 95.56 82 ILE A CA 1
ATOM 675 C C . ILE A 1 82 ? -13.287 7.104 14.162 1.00 95.56 82 ILE A C 1
ATOM 677 O O . ILE A 1 82 ? -14.180 7.425 14.938 1.00 95.56 82 ILE A O 1
ATOM 681 N N . TYR A 1 83 ? -13.160 5.855 13.707 1.00 96.00 83 TYR A N 1
ATOM 682 C CA . TYR A 1 83 ? -14.070 4.774 14.083 1.00 96.00 83 TYR A CA 1
ATOM 683 C C . TYR A 1 83 ? -14.172 4.602 15.608 1.00 96.00 83 TYR A C 1
ATOM 685 O O . TYR A 1 83 ? -15.279 4.559 16.148 1.00 96.00 83 TYR A O 1
ATOM 693 N N . PHE A 1 84 ? -13.043 4.549 16.321 1.00 94.25 84 PHE A N 1
ATOM 694 C CA . PHE A 1 84 ? -13.063 4.417 17.779 1.00 94.25 84 PHE A CA 1
ATOM 695 C C . PHE A 1 84 ? -13.680 5.635 18.465 1.00 94.25 84 PHE A C 1
ATOM 697 O O . PHE A 1 84 ? -14.442 5.446 19.407 1.00 94.25 84 PHE A O 1
ATOM 704 N N . LYS A 1 85 ? -13.413 6.852 17.977 1.00 91.69 85 LYS A N 1
ATOM 705 C CA . LYS A 1 85 ? -14.000 8.079 18.530 1.00 91.69 85 LYS A CA 1
ATOM 706 C C . LYS A 1 85 ? -15.513 8.140 18.294 1.00 91.69 85 LYS A C 1
ATOM 708 O O . LYS A 1 85 ? -16.272 8.373 19.224 1.00 91.69 85 LYS A O 1
ATOM 713 N N . SER A 1 86 ? -15.973 7.875 17.073 1.00 93.00 86 SER A N 1
ATOM 714 C CA . SER A 1 86 ? -17.393 7.958 16.706 1.00 93.00 86 SER A CA 1
ATOM 715 C C . SER A 1 86 ? -18.261 6.892 17.377 1.00 93.00 86 SER A C 1
ATOM 717 O O . SER A 1 86 ? -19.433 7.139 17.648 1.00 93.00 86 SER A O 1
ATOM 719 N N . TYR A 1 87 ? -17.707 5.708 17.650 1.00 91.81 87 TYR A N 1
ATOM 720 C CA . TYR A 1 87 ? -18.443 4.582 18.237 1.00 91.81 87 TYR A CA 1
ATOM 721 C C . TYR A 1 87 ? -18.009 4.251 19.673 1.00 91.81 87 TYR A C 1
ATOM 723 O O . TYR A 1 87 ? -18.366 3.188 20.186 1.00 91.81 87 TYR A O 1
ATOM 731 N N . GLN A 1 88 ? -17.284 5.157 20.335 1.00 90.38 88 GLN A N 1
ATOM 732 C CA . GLN A 1 88 ? -16.697 5.000 21.672 1.00 90.38 88 GLN A CA 1
ATOM 733 C C . GLN A 1 88 ? -17.677 4.382 22.681 1.00 90.38 88 GLN A C 1
ATOM 735 O O . GLN A 1 88 ? -17.420 3.290 23.205 1.00 90.38 88 GLN A O 1
ATOM 740 N N . PHE A 1 89 ? -18.844 5.006 22.872 1.00 89.12 89 PHE A N 1
ATOM 741 C CA . PHE A 1 89 ? -19.862 4.532 23.814 1.00 89.12 89 PHE A CA 1
ATOM 742 C C . PHE A 1 89 ? -20.472 3.179 23.419 1.00 89.12 89 PHE A C 1
ATOM 744 O O . PHE A 1 89 ? -20.651 2.305 24.265 1.00 89.12 89 PHE A O 1
ATOM 751 N N . GLN A 1 90 ? -20.755 2.957 22.131 1.00 90.94 90 GLN A N 1
ATOM 752 C CA . GLN A 1 90 ? -21.338 1.693 21.662 1.00 90.94 90 GLN A CA 1
ATOM 753 C C . GLN A 1 90 ? -20.370 0.517 21.830 1.00 90.94 90 GLN A C 1
ATOM 755 O O . GLN A 1 90 ? -20.785 -0.583 22.203 1.00 90.94 90 GLN A O 1
ATOM 760 N N . ILE A 1 91 ? -19.083 0.744 21.553 1.00 92.56 91 ILE A N 1
ATOM 761 C CA . ILE A 1 91 ? -18.013 -0.237 21.756 1.00 92.56 91 ILE A CA 1
ATOM 762 C C . ILE A 1 91 ? -17.931 -0.595 23.241 1.00 92.56 91 ILE A C 1
ATOM 764 O O . ILE A 1 91 ? -17.929 -1.781 23.577 1.00 92.56 91 ILE A O 1
ATOM 768 N N . PHE A 1 92 ? -17.933 0.408 24.125 1.00 90.00 92 PHE A N 1
ATOM 769 C CA . PHE A 1 92 ? -17.923 0.190 25.569 1.00 90.00 92 PHE A CA 1
ATOM 770 C C . PHE A 1 92 ? -19.156 -0.586 26.046 1.00 90.00 92 PHE A C 1
ATOM 772 O O . PHE A 1 92 ? -19.011 -1.585 26.744 1.00 90.00 92 PHE A O 1
ATOM 779 N N . LEU A 1 93 ? -20.362 -0.192 25.628 1.00 90.62 93 LEU A N 1
ATOM 780 C CA . LEU A 1 93 ? -21.600 -0.858 26.031 1.00 90.62 93 LEU A CA 1
ATOM 781 C C . LEU A 1 93 ? -21.598 -2.337 25.629 1.00 90.62 93 LEU A C 1
ATOM 783 O O . LEU A 1 93 ? -21.845 -3.204 26.464 1.00 90.62 93 LEU A O 1
ATOM 787 N N . LYS A 1 94 ? -21.260 -2.647 24.371 1.00 92.31 94 LYS A N 1
ATOM 788 C CA . LYS A 1 94 ? -21.162 -4.039 23.903 1.00 92.31 94 LYS A CA 1
ATOM 789 C C . LYS A 1 94 ? -20.116 -4.824 24.693 1.00 92.31 94 LYS A C 1
ATOM 791 O O . LYS A 1 94 ? -20.354 -5.978 25.037 1.00 92.31 94 LYS A O 1
ATOM 796 N N . ARG A 1 95 ? -18.977 -4.206 25.016 1.00 89.56 95 ARG A N 1
ATOM 797 C CA . ARG A 1 95 ? -17.934 -4.824 25.845 1.00 89.56 95 ARG A CA 1
ATOM 798 C C . ARG A 1 95 ? -18.457 -5.163 27.244 1.00 89.56 95 ARG A C 1
ATOM 800 O O . ARG A 1 95 ? -18.246 -6.282 27.699 1.00 89.56 95 ARG A O 1
ATOM 807 N N . SER A 1 96 ? -19.161 -4.237 27.889 1.00 88.19 96 SER A N 1
ATOM 808 C CA . SER A 1 96 ? -19.752 -4.422 29.223 1.00 88.19 96 SER A CA 1
ATOM 809 C C . SER A 1 96 ? -20.857 -5.479 29.239 1.00 88.19 96 SER A C 1
ATOM 811 O O . SER A 1 96 ? -21.012 -6.190 30.224 1.00 88.19 96 SER A O 1
ATOM 813 N N . LEU A 1 97 ? -21.574 -5.645 28.125 1.00 92.94 97 LEU A N 1
ATOM 814 C CA . LEU A 1 97 ? -22.551 -6.719 27.918 1.00 92.94 97 LEU A CA 1
ATOM 815 C C . LEU A 1 97 ? -21.908 -8.086 27.601 1.00 92.94 97 LEU A C 1
ATOM 817 O O . LEU A 1 97 ? -22.623 -9.044 27.320 1.00 92.94 97 LEU A O 1
ATOM 821 N N . GLY A 1 98 ? -20.575 -8.193 27.611 1.00 91.31 98 GLY A N 1
ATOM 822 C CA . GLY A 1 98 ? -19.859 -9.454 27.407 1.00 91.31 98 GLY A CA 1
ATOM 823 C C . GLY A 1 98 ? -19.657 -9.859 25.943 1.00 91.31 98 GLY A C 1
ATOM 824 O O . GLY A 1 98 ? -19.265 -10.995 25.676 1.00 91.31 98 GLY A O 1
ATOM 825 N N . TYR A 1 99 ? -19.886 -8.963 24.975 1.00 92.94 99 TYR A N 1
ATOM 826 C CA . TYR A 1 99 ? -19.627 -9.277 23.568 1.00 92.94 99 TYR A CA 1
ATOM 827 C C . TYR A 1 99 ? -18.131 -9.496 23.317 1.00 92.94 99 TYR A C 1
ATOM 829 O O . TYR A 1 99 ? -17.267 -8.762 23.809 1.00 92.94 99 TYR A O 1
ATOM 837 N N . SER A 1 100 ? -17.821 -10.483 22.474 1.00 90.56 100 SER A N 1
ATOM 838 C CA . SER A 1 100 ? -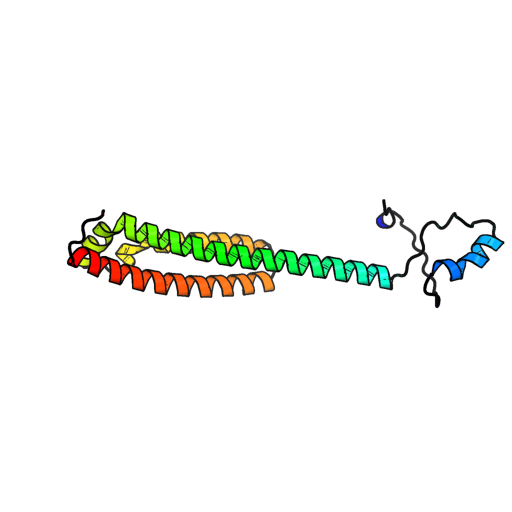16.449 -10.750 22.046 1.00 90.56 100 SER A CA 1
ATOM 839 C C . SER A 1 100 ? -15.897 -9.616 21.177 1.00 90.56 100 SER A C 1
ATOM 841 O O . SER A 1 100 ? -16.635 -8.922 20.474 1.00 90.56 100 SER A O 1
ATOM 843 N N . TYR A 1 101 ? -14.569 -9.458 21.172 1.00 87.75 101 TYR A N 1
ATOM 844 C CA . TYR A 1 101 ? -13.872 -8.455 20.355 1.00 87.75 101 TYR A CA 1
ATOM 845 C C . TYR A 1 101 ? -14.269 -8.527 18.870 1.00 87.75 101 TYR A C 1
ATOM 847 O O . TYR A 1 101 ? -14.605 -7.513 18.257 1.00 87.75 101 TYR A O 1
ATOM 855 N N . TRP A 1 102 ? -14.316 -9.742 18.318 1.00 88.56 102 TRP A N 1
ATOM 856 C CA . TRP A 1 102 ? -14.744 -9.988 16.943 1.00 88.56 102 TRP A CA 1
ATOM 857 C C . TRP A 1 102 ? -16.170 -9.511 16.687 1.00 88.56 102 TRP A C 1
ATOM 859 O O . TRP A 1 102 ? -16.418 -8.837 15.693 1.00 88.56 102 TRP A O 1
ATOM 869 N N . SER A 1 103 ? -17.108 -9.788 17.596 1.00 92.50 103 SER A N 1
ATOM 870 C CA . SER A 1 103 ? -18.498 -9.364 17.415 1.00 92.50 103 SER A CA 1
ATOM 871 C C . SER A 1 103 ? -18.667 -7.844 17.446 1.00 92.50 103 SER A C 1
ATOM 873 O O . SER A 1 103 ? -19.572 -7.323 16.790 1.00 92.50 103 SER A O 1
ATOM 875 N N . ILE A 1 104 ? -17.830 -7.132 18.204 1.00 93.19 104 ILE A N 1
ATOM 876 C CA . ILE A 1 104 ? -17.878 -5.668 18.304 1.00 93.19 104 ILE A CA 1
ATOM 877 C C . ILE A 1 104 ? -17.374 -5.028 17.005 1.00 93.19 104 ILE A C 1
ATOM 879 O O . ILE A 1 104 ? -18.027 -4.127 16.477 1.00 93.19 104 ILE A O 1
ATOM 883 N N . HIS A 1 105 ? -16.254 -5.522 16.471 1.00 94.56 105 HIS A N 1
ATOM 884 C CA . HIS A 1 105 ? -15.534 -4.884 15.365 1.00 94.56 105 HIS A CA 1
ATOM 885 C C . HIS A 1 105 ? -15.727 -5.556 13.996 1.00 94.56 105 HIS A C 1
ATOM 887 O O . HIS A 1 105 ? -15.133 -5.097 13.023 1.00 94.56 105 HIS A O 1
ATOM 893 N N . LYS A 1 106 ? -16.558 -6.606 13.878 1.00 93.75 106 LYS A N 1
ATOM 894 C CA . LYS A 1 106 ? -16.694 -7.417 12.649 1.00 93.75 106 LYS A CA 1
ATOM 895 C C . LYS A 1 106 ? -16.868 -6.603 11.369 1.00 93.75 106 LYS A C 1
ATOM 897 O O . LYS A 1 106 ? -16.216 -6.902 10.382 1.00 93.75 106 LYS A O 1
ATOM 902 N N . TRP A 1 107 ? -17.712 -5.573 11.388 1.00 93.12 107 TRP A N 1
ATOM 903 C CA . TRP A 1 107 ? -18.002 -4.772 10.198 1.00 93.12 107 TRP A CA 1
ATOM 904 C C . TRP A 1 107 ? -16.823 -3.893 9.793 1.00 93.12 107 TRP A C 1
ATOM 906 O O . TRP A 1 107 ? -16.514 -3.791 8.613 1.00 93.12 107 TRP A O 1
ATOM 916 N N . MET A 1 108 ? -16.130 -3.323 10.778 1.00 93.94 108 MET A N 1
ATOM 917 C CA . MET A 1 108 ? -14.921 -2.539 10.549 1.00 93.94 108 MET A CA 1
ATOM 918 C C . MET A 1 108 ? -13.797 -3.419 9.991 1.00 93.94 108 MET A C 1
ATOM 920 O O . MET A 1 108 ? -13.173 -3.074 8.994 1.00 93.94 108 MET A O 1
ATOM 924 N N . LEU A 1 109 ? -13.569 -4.589 10.594 1.00 93.19 109 LEU A N 1
ATOM 925 C CA . LEU A 1 109 ? -12.555 -5.535 10.123 1.00 93.19 109 LEU A CA 1
ATOM 926 C C . LEU A 1 109 ? -12.897 -6.084 8.733 1.00 93.19 109 LEU A C 1
ATOM 928 O O . LEU A 1 109 ? -12.019 -6.154 7.880 1.00 93.19 109 LEU A O 1
ATOM 932 N N . LEU A 1 110 ? -14.167 -6.413 8.479 1.00 94.19 110 LEU A N 1
ATOM 933 C CA . LEU A 1 110 ? -14.629 -6.859 7.165 1.00 94.19 110 LEU A CA 1
ATOM 934 C C . LEU A 1 110 ? -14.396 -5.787 6.099 1.00 94.19 110 LEU A C 1
ATOM 936 O O . LEU A 1 110 ? -13.907 -6.111 5.022 1.00 94.19 110 LEU A O 1
ATOM 940 N N . PHE A 1 111 ? -14.697 -4.523 6.403 1.00 94.06 111 PHE A N 1
ATOM 941 C CA . PHE A 1 111 ? -14.445 -3.405 5.497 1.00 94.06 111 PHE A CA 1
ATOM 942 C C . PHE A 1 111 ? -12.955 -3.274 5.149 1.00 94.06 111 PHE A C 1
ATOM 944 O O . PHE A 1 111 ? -12.606 -3.189 3.973 1.00 94.06 111 PHE A O 1
ATOM 951 N N . LEU A 1 112 ? -12.069 -3.338 6.151 1.00 93.75 112 LEU A N 1
ATOM 952 C CA . LEU A 1 112 ? -10.620 -3.291 5.929 1.00 93.75 112 LEU A CA 1
ATOM 953 C C . LEU A 1 112 ? -10.133 -4.460 5.062 1.00 93.75 112 LEU A C 1
ATOM 955 O O . LEU A 1 112 ? -9.338 -4.254 4.146 1.00 93.75 112 LEU A O 1
ATOM 959 N N . VAL A 1 113 ? -10.631 -5.674 5.312 1.00 93.44 113 VAL A N 1
ATOM 960 C CA . VAL A 1 113 ? -10.297 -6.856 4.502 1.00 93.44 113 VAL A CA 1
ATOM 961 C C . VAL A 1 113 ? -10.812 -6.702 3.071 1.00 93.44 113 VAL A C 1
ATOM 963 O O . VAL A 1 113 ? -10.070 -6.979 2.134 1.00 93.44 113 VAL A O 1
ATOM 966 N N . MET A 1 114 ? -12.041 -6.217 2.874 1.00 94.38 114 MET A N 1
ATOM 967 C CA . MET A 1 114 ? -12.607 -5.997 1.538 1.00 94.38 114 MET A CA 1
ATOM 968 C C . MET A 1 114 ? -11.793 -4.993 0.718 1.00 94.38 114 MET A C 1
ATOM 970 O O . MET A 1 114 ? -11.556 -5.243 -0.463 1.00 94.38 114 MET A O 1
ATOM 974 N N . LEU A 1 115 ? -11.315 -3.904 1.330 1.00 91.75 115 LEU A N 1
ATOM 975 C CA . LEU A 1 115 ? -10.424 -2.948 0.662 1.00 91.75 115 LEU A CA 1
ATOM 976 C C . LEU A 1 115 ? -9.137 -3.619 0.169 1.00 91.75 115 LEU A C 1
ATOM 978 O O . LEU A 1 115 ? -8.747 -3.441 -0.983 1.00 91.75 115 LEU A O 1
ATOM 982 N N . HIS A 1 116 ? -8.515 -4.445 1.010 1.00 90.94 116 HIS A N 1
ATOM 983 C CA . HIS A 1 116 ? -7.294 -5.164 0.649 1.00 90.94 116 HIS A CA 1
ATOM 984 C C . HIS A 1 116 ? -7.529 -6.219 -0.433 1.00 90.94 116 HIS A C 1
ATOM 986 O O . HIS A 1 116 ? -6.710 -6.357 -1.340 1.00 90.94 116 HIS A O 1
ATOM 992 N N . VAL A 1 117 ? -8.654 -6.936 -0.376 1.00 91.56 117 VAL A N 1
ATOM 993 C CA . VAL A 1 117 ? -9.044 -7.898 -1.416 1.00 91.56 117 VAL A CA 1
ATOM 994 C C . VAL A 1 117 ? -9.255 -7.186 -2.751 1.00 91.56 117 VAL A C 1
ATOM 996 O O . VAL A 1 117 ? -8.767 -7.669 -3.770 1.00 91.56 117 VAL A O 1
ATOM 999 N N . LEU A 1 118 ? -9.915 -6.023 -2.756 1.00 91.50 118 LEU A N 1
ATOM 1000 C CA . LEU A 1 118 ? -10.108 -5.219 -3.963 1.00 91.50 118 LEU A CA 1
ATOM 1001 C C . LEU A 1 118 ? -8.766 -4.763 -4.555 1.00 91.50 118 LEU A C 1
ATOM 1003 O O . LEU A 1 118 ? -8.527 -4.949 -5.747 1.00 91.50 118 LEU A O 1
ATOM 1007 N N . MET A 1 119 ? -7.871 -4.215 -3.728 1.00 88.19 119 MET A N 1
ATOM 1008 C CA . MET A 1 119 ? -6.535 -3.792 -4.168 1.00 88.19 119 MET A CA 1
ATOM 1009 C C . MET A 1 119 ? -5.703 -4.969 -4.693 1.00 88.19 119 MET A C 1
ATOM 1011 O O . MET A 1 119 ? -5.080 -4.865 -5.749 1.00 88.19 119 MET A O 1
ATOM 1015 N N . GLY A 1 120 ? -5.736 -6.107 -3.998 1.00 88.81 120 GLY A N 1
ATOM 1016 C CA . GLY A 1 120 ? -5.053 -7.327 -4.420 1.00 88.81 120 GLY A CA 1
ATOM 1017 C C . GLY A 1 120 ? -5.578 -7.856 -5.756 1.00 88.81 120 GLY A C 1
ATOM 1018 O O . GLY A 1 120 ? -4.786 -8.184 -6.636 1.00 88.81 120 GLY A O 1
ATOM 1019 N N . ALA A 1 121 ? -6.899 -7.873 -5.952 1.00 88.94 121 ALA A N 1
ATOM 1020 C CA . ALA A 1 121 ? -7.518 -8.301 -7.205 1.00 88.94 121 ALA A CA 1
ATOM 1021 C C . ALA A 1 121 ? -7.084 -7.431 -8.396 1.00 88.94 121 ALA A C 1
ATOM 1023 O O . ALA A 1 121 ? -6.768 -7.964 -9.460 1.00 88.94 121 ALA A O 1
ATOM 1024 N N . LEU A 1 122 ? -7.001 -6.108 -8.208 1.00 86.38 122 LEU A N 1
ATOM 1025 C CA . LEU A 1 122 ? -6.505 -5.190 -9.237 1.00 86.38 122 LEU A CA 1
ATOM 1026 C C . LEU A 1 122 ? -5.043 -5.482 -9.598 1.00 86.38 122 LEU A C 1
ATOM 1028 O O . LEU A 1 122 ? -4.699 -5.517 -10.778 1.00 86.38 122 LEU A O 1
ATOM 1032 N N . LEU A 1 123 ? -4.190 -5.759 -8.609 1.00 84.31 123 LEU A N 1
ATOM 1033 C CA . LEU A 1 123 ? -2.773 -6.060 -8.837 1.00 84.31 123 LEU A CA 1
ATOM 1034 C C . LEU A 1 123 ? -2.537 -7.395 -9.550 1.00 84.31 123 LEU A C 1
ATOM 1036 O O . LEU A 1 123 ? -1.619 -7.482 -10.369 1.00 84.31 123 LEU A O 1
ATOM 1040 N N . LEU A 1 124 ? -3.361 -8.416 -9.296 1.00 80.94 124 LEU A N 1
ATOM 1041 C CA . LEU A 1 124 ? -3.229 -9.732 -9.935 1.00 80.94 124 LEU A CA 1
ATOM 1042 C C . LEU A 1 124 ? -3.346 -9.666 -11.465 1.00 80.94 124 LEU A C 1
ATOM 1044 O O . LEU A 1 124 ? -2.696 -10.446 -12.157 1.00 80.94 124 LEU A O 1
ATOM 1048 N N . THR A 1 125 ? -4.086 -8.695 -12.006 1.00 80.19 125 THR A N 1
ATOM 1049 C CA . THR A 1 125 ? -4.212 -8.507 -13.463 1.00 80.19 125 THR A CA 1
ATOM 1050 C C . THR A 1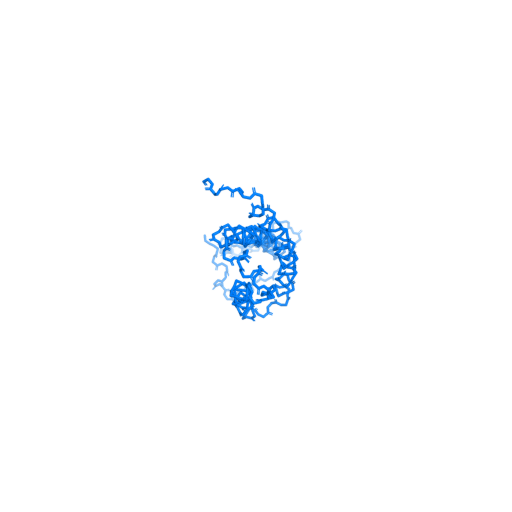 125 ? -2.884 -8.157 -14.147 1.00 80.19 125 THR A C 1
ATOM 1052 O O . THR A 1 125 ? -2.691 -8.471 -15.321 1.00 80.19 125 THR A O 1
ATOM 1055 N N . SER A 1 126 ? -1.931 -7.574 -13.412 1.00 76.19 126 SER A N 1
ATOM 1056 C CA . SER A 1 126 ? -0.633 -7.150 -13.951 1.00 76.19 126 SER A CA 1
ATOM 1057 C C . SER A 1 126 ? 0.363 -8.295 -14.184 1.00 76.19 126 SER A C 1
ATOM 1059 O O . SER A 1 126 ? 1.374 -8.078 -14.847 1.00 76.19 126 SER A O 1
ATOM 1061 N N . HIS A 1 127 ? 0.113 -9.493 -13.632 1.00 71.69 127 HIS A N 1
ATOM 1062 C CA . HIS A 1 127 ? 1.012 -10.663 -13.663 1.00 71.69 127 HIS A CA 1
ATOM 1063 C C . HIS A 1 127 ? 2.467 -10.389 -13.215 1.00 71.69 127 HIS A C 1
ATOM 1065 O O . HIS A 1 127 ? 3.371 -11.183 -13.475 1.00 71.69 127 HIS A O 1
ATOM 1071 N N . ASN A 1 128 ? 2.720 -9.280 -12.513 1.00 82.56 128 ASN A N 1
ATOM 1072 C CA . ASN A 1 128 ? 4.057 -8.900 -12.079 1.00 82.56 128 ASN A CA 1
ATOM 1073 C C . ASN A 1 128 ? 4.348 -9.447 -10.673 1.00 82.56 128 ASN A C 1
ATOM 1075 O O . ASN A 1 128 ? 3.961 -8.858 -9.663 1.00 82.56 128 ASN A O 1
ATOM 1079 N N . MET A 1 129 ? 5.077 -10.564 -10.611 1.00 83.56 129 MET A N 1
ATOM 1080 C CA . MET A 1 129 ? 5.432 -11.239 -9.354 1.00 83.56 129 MET A CA 1
ATOM 1081 C C . MET A 1 129 ? 6.187 -10.337 -8.368 1.00 83.56 129 MET A C 1
ATOM 1083 O O . MET A 1 129 ? 5.987 -10.447 -7.158 1.00 83.56 129 MET A O 1
ATOM 1087 N N . ILE A 1 130 ? 7.015 -9.411 -8.866 1.00 82.81 130 ILE A N 1
ATOM 1088 C CA . ILE A 1 130 ? 7.742 -8.459 -8.015 1.00 82.81 130 ILE A CA 1
ATOM 1089 C C . ILE A 1 130 ? 6.752 -7.490 -7.363 1.00 82.81 130 ILE A C 1
ATOM 1091 O O . ILE A 1 130 ? 6.801 -7.283 -6.152 1.00 82.81 130 ILE A O 1
ATOM 1095 N N . ALA A 1 131 ? 5.814 -6.944 -8.142 1.00 82.00 131 ALA A N 1
ATOM 1096 C CA . ALA A 1 131 ? 4.793 -6.033 -7.627 1.00 82.00 131 ALA A CA 1
ATOM 1097 C C . ALA A 1 131 ? 3.899 -6.712 -6.575 1.00 82.00 131 ALA A C 1
ATOM 1099 O O . ALA A 1 131 ? 3.620 -6.121 -5.533 1.00 82.00 131 ALA A O 1
ATOM 1100 N N . ILE A 1 132 ? 3.519 -7.973 -6.805 1.00 85.19 132 ILE A N 1
ATOM 1101 C CA . ILE A 1 132 ? 2.742 -8.775 -5.848 1.00 85.19 132 ILE A CA 1
ATOM 1102 C C . ILE A 1 132 ? 3.521 -8.965 -4.537 1.00 85.19 132 ILE A C 1
ATOM 1104 O O . ILE A 1 132 ? 2.961 -8.771 -3.459 1.00 85.19 132 ILE A O 1
ATOM 1108 N N . SER A 1 133 ? 4.817 -9.287 -4.609 1.00 86.19 133 SER A N 1
ATOM 1109 C CA . SER A 1 133 ? 5.662 -9.452 -3.418 1.00 86.19 133 SER A CA 1
ATOM 1110 C C . SER A 1 133 ? 5.815 -8.152 -2.620 1.00 86.19 133 SER A C 1
ATOM 1112 O O . SER A 1 133 ? 5.801 -8.172 -1.386 1.00 86.19 133 SER A O 1
ATOM 1114 N N . VAL A 1 134 ? 5.960 -7.016 -3.307 1.00 86.44 134 VAL A N 1
ATOM 1115 C CA . VAL A 1 134 ? 6.043 -5.693 -2.671 1.00 86.44 134 VAL A CA 1
ATOM 1116 C C . VAL A 1 134 ? 4.725 -5.351 -1.978 1.00 86.44 134 VAL A C 1
ATOM 1118 O O . VAL A 1 134 ? 4.734 -4.977 -0.806 1.00 86.44 134 VAL A O 1
ATOM 1121 N N . PHE A 1 135 ? 3.592 -5.556 -2.654 1.00 88.62 135 PHE A N 1
ATOM 1122 C CA . PHE A 1 135 ? 2.268 -5.343 -2.071 1.00 88.62 135 PHE A CA 1
ATOM 1123 C C . PHE A 1 135 ? 2.041 -6.206 -0.827 1.00 88.62 135 PHE A C 1
ATOM 1125 O O . PHE A 1 135 ? 1.666 -5.678 0.215 1.00 88.62 135 PHE A O 1
ATOM 1132 N N . ALA A 1 136 ? 2.360 -7.503 -0.891 1.00 89.56 136 ALA A N 1
ATOM 1133 C CA . ALA A 1 136 ? 2.239 -8.407 0.253 1.00 89.56 136 ALA A CA 1
ATOM 1134 C C . ALA A 1 136 ? 3.054 -7.925 1.468 1.00 89.56 136 ALA A C 1
ATOM 1136 O O . ALA A 1 136 ? 2.588 -8.002 2.605 1.00 89.56 136 ALA A O 1
ATOM 1137 N N . SER A 1 137 ? 4.249 -7.377 1.224 1.00 90.69 137 SER A N 1
ATOM 1138 C CA . SER A 1 137 ? 5.114 -6.829 2.275 1.00 90.69 137 SER A CA 1
ATOM 1139 C C . SER A 1 137 ? 4.506 -5.577 2.919 1.00 90.69 137 SER A C 1
ATOM 1141 O O . SER A 1 137 ? 4.506 -5.449 4.142 1.00 90.69 137 SER A O 1
ATOM 1143 N N . ILE A 1 138 ? 3.941 -4.672 2.112 1.00 90.75 138 ILE A N 1
ATOM 1144 C CA . ILE A 1 138 ? 3.266 -3.456 2.593 1.00 90.75 138 ILE A CA 1
ATOM 1145 C C . ILE A 1 138 ? 2.011 -3.816 3.395 1.00 90.75 138 ILE A C 1
ATOM 1147 O O . I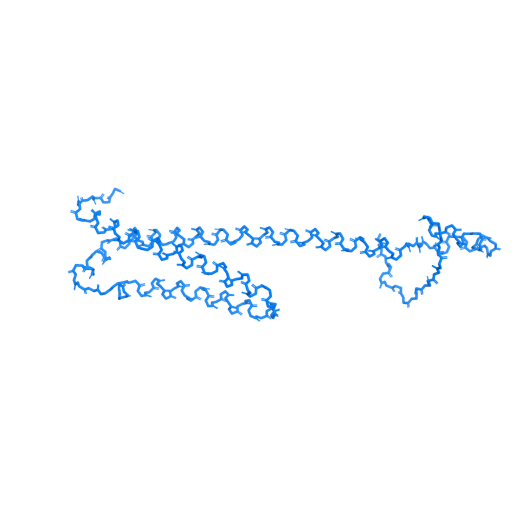LE A 1 138 ? 1.848 -3.333 4.515 1.00 90.75 138 ILE A O 1
ATOM 1151 N N . THR A 1 139 ? 1.173 -4.717 2.877 1.00 92.06 139 THR A N 1
ATOM 1152 C CA . THR A 1 139 ? -0.029 -5.200 3.571 1.00 92.06 139 THR A CA 1
ATOM 1153 C C . THR A 1 139 ? 0.309 -5.838 4.916 1.00 92.06 139 THR A C 1
ATOM 1155 O O . THR A 1 139 ? -0.419 -5.643 5.886 1.00 92.06 139 THR A O 1
ATOM 1158 N N . LEU A 1 140 ? 1.428 -6.562 5.021 1.00 93.62 140 LEU A N 1
ATOM 1159 C CA . LEU A 1 140 ? 1.877 -7.126 6.294 1.00 93.62 140 LEU A CA 1
ATOM 1160 C C . LEU A 1 140 ? 2.231 -6.031 7.314 1.00 93.62 140 LEU A C 1
ATOM 1162 O O . LEU A 1 140 ? 1.782 -6.091 8.460 1.00 93.62 140 LEU A O 1
ATOM 1166 N N . ILE A 1 141 ? 3.008 -5.022 6.907 1.00 93.75 141 ILE A N 1
ATOM 1167 C CA . ILE A 1 141 ? 3.393 -3.889 7.770 1.00 93.75 141 ILE A CA 1
ATOM 1168 C C . ILE A 1 141 ? 2.153 -3.126 8.244 1.00 93.75 141 ILE A C 1
ATOM 1170 O O . ILE A 1 141 ? 2.036 -2.760 9.419 1.00 93.75 141 ILE A O 1
ATOM 1174 N N . GLU A 1 142 ? 1.208 -2.898 7.340 1.00 93.25 142 GLU A N 1
ATOM 1175 C CA . GLU A 1 142 ? -0.043 -2.232 7.662 1.00 93.25 142 GLU A CA 1
ATOM 1176 C C . GLU A 1 142 ? -0.894 -3.065 8.618 1.00 93.25 142 GLU A C 1
ATOM 1178 O O . GLU A 1 142 ? -1.340 -2.540 9.634 1.00 93.25 142 GLU A O 1
ATOM 1183 N N . ALA A 1 143 ? -1.059 -4.366 8.372 1.00 93.44 143 ALA A N 1
ATOM 1184 C CA . ALA A 1 143 ? -1.821 -5.255 9.245 1.00 93.44 143 ALA A CA 1
ATOM 1185 C C . ALA A 1 143 ? -1.280 -5.255 10.685 1.00 93.44 143 ALA A C 1
ATOM 1187 O O . ALA A 1 143 ? -2.061 -5.202 11.639 1.00 93.44 143 ALA A O 1
ATOM 1188 N N . LEU A 1 144 ? 0.048 -5.245 10.857 1.00 95.12 144 LEU A N 1
ATOM 1189 C CA . LEU A 1 144 ? 0.687 -5.115 12.171 1.00 95.12 144 LEU A CA 1
ATOM 1190 C C . LEU A 1 144 ? 0.381 -3.757 12.821 1.00 95.12 144 LEU A C 1
ATOM 1192 O O . LEU A 1 144 ? 0.037 -3.694 14.004 1.00 95.12 144 LEU A O 1
ATOM 1196 N N . SER A 1 145 ? 0.454 -2.677 12.044 1.00 94.69 145 SER A N 1
ATOM 1197 C CA . SER A 1 145 ? 0.167 -1.313 12.505 1.00 94.69 145 SER A CA 1
ATOM 1198 C C . SER A 1 145 ? -1.303 -1.140 12.912 1.00 94.69 145 SER A C 1
ATOM 1200 O O . SER A 1 145 ? -1.607 -0.531 13.944 1.00 94.69 145 SER A O 1
ATOM 1202 N N . VAL A 1 146 ? -2.222 -1.726 12.141 1.00 94.69 146 VAL A N 1
ATOM 1203 C CA . VAL A 1 146 ? -3.659 -1.808 12.426 1.00 94.69 146 VAL A CA 1
ATOM 1204 C C . VAL A 1 146 ? -3.895 -2.591 13.712 1.00 94.69 146 VAL A C 1
ATOM 1206 O O . VAL A 1 146 ? -4.552 -2.078 14.616 1.00 94.69 146 VAL A O 1
ATOM 1209 N N . ALA A 1 147 ? -3.323 -3.791 13.844 1.00 93.81 147 ALA A N 1
ATOM 1210 C CA . ALA A 1 147 ? -3.477 -4.622 15.037 1.00 93.81 147 ALA A CA 1
ATOM 1211 C C . ALA A 1 147 ? -3.015 -3.887 16.305 1.00 93.81 147 ALA A C 1
ATOM 1213 O O . ALA A 1 147 ? -3.757 -3.818 17.290 1.00 93.81 147 ALA A O 1
ATOM 1214 N N . PHE A 1 148 ? -1.833 -3.265 16.259 1.00 94.81 148 PHE A N 1
ATOM 1215 C CA . PHE A 1 148 ? -1.311 -2.460 17.360 1.00 94.81 148 PHE A CA 1
ATOM 1216 C C . PHE A 1 148 ? -2.248 -1.298 17.719 1.00 94.81 148 PHE A C 1
ATOM 1218 O O . PHE A 1 148 ? -2.586 -1.098 18.889 1.00 94.81 148 PHE A O 1
ATOM 1225 N N . THR A 1 149 ? -2.715 -0.556 16.715 1.00 94.62 149 THR A N 1
ATOM 1226 C CA . THR A 1 149 ? -3.580 0.616 16.908 1.00 94.62 149 THR A CA 1
ATOM 1227 C C . THR A 1 149 ? -4.937 0.230 17.486 1.00 94.62 149 THR A C 1
ATOM 1229 O O . THR A 1 149 ? -5.401 0.867 18.429 1.00 94.62 149 THR A O 1
ATOM 1232 N N . PHE A 1 150 ? -5.545 -0.854 17.004 1.00 94.12 150 PHE A N 1
ATOM 1233 C CA . PHE A 1 150 ? -6.778 -1.399 17.571 1.00 94.12 150 PHE A CA 1
ATOM 1234 C C . PHE A 1 150 ? -6.607 -1.805 19.037 1.00 94.12 150 PHE A C 1
ATOM 1236 O O . PHE A 1 150 ? -7.445 -1.463 19.872 1.00 94.12 150 PHE A O 1
ATOM 1243 N N . MET A 1 151 ? -5.519 -2.508 19.375 1.00 91.56 151 MET A N 1
ATOM 1244 C CA . MET A 1 151 ? -5.234 -2.897 20.759 1.00 91.56 151 MET A CA 1
ATOM 1245 C C . MET A 1 151 ? -5.081 -1.675 21.667 1.00 91.56 151 MET A C 1
ATOM 1247 O O . MET A 1 151 ? -5.632 -1.658 22.771 1.00 91.56 151 MET A O 1
ATOM 1251 N N . LYS A 1 152 ? -4.353 -0.655 21.202 1.00 94.12 152 LYS A N 1
ATOM 1252 C CA . LYS A 1 152 ? -4.152 0.604 21.923 1.00 94.12 152 LYS A CA 1
ATOM 1253 C C . LYS A 1 152 ? -5.478 1.338 22.143 1.00 94.12 152 LYS A C 1
ATOM 1255 O O . LYS A 1 152 ? -5.847 1.579 23.291 1.00 94.12 152 LYS A O 1
ATOM 1260 N N . LEU A 1 153 ? -6.220 1.623 21.074 1.00 92.94 153 LEU A N 1
ATOM 1261 C CA . LEU A 1 153 ? -7.466 2.393 21.136 1.00 92.94 153 LEU A CA 1
ATOM 1262 C C . LEU A 1 153 ? -8.555 1.678 21.934 1.00 92.94 153 LEU A C 1
ATOM 1264 O O . LEU A 1 153 ? -9.298 2.315 22.672 1.00 92.94 153 LEU A O 1
ATOM 1268 N N . ASN A 1 154 ? -8.631 0.349 21.859 1.00 89.12 154 ASN A N 1
ATOM 1269 C CA . ASN A 1 154 ? -9.598 -0.403 22.651 1.00 89.12 154 ASN A CA 1
ATOM 1270 C C . ASN A 1 154 ? -9.308 -0.312 24.162 1.00 89.12 154 ASN A C 1
ATOM 1272 O O . ASN A 1 154 ? -10.238 -0.216 24.960 1.00 89.12 154 ASN A O 1
ATOM 1276 N N . ARG A 1 155 ? -8.029 -0.299 24.569 1.00 87.31 155 ARG A N 1
ATOM 1277 C CA . ARG A 1 155 ? -7.636 -0.064 25.973 1.00 87.31 155 ARG A CA 1
ATOM 1278 C C . ARG A 1 155 ? -7.939 1.368 26.409 1.00 87.31 155 ARG A C 1
ATOM 1280 O O . ARG A 1 155 ? -8.461 1.577 27.501 1.00 87.31 155 ARG A O 1
ATOM 1287 N N . GLU A 1 156 ? -7.622 2.343 25.562 1.00 89.19 156 GLU A N 1
ATOM 1288 C CA . GLU A 1 156 ? -7.896 3.759 25.827 1.00 89.19 156 GLU A CA 1
ATOM 1289 C C . GLU A 1 156 ? -9.395 4.024 25.971 1.00 89.19 156 GLU A C 1
ATOM 1291 O O . GLU A 1 156 ? -9.797 4.669 26.934 1.00 89.19 156 GLU A O 1
ATOM 1296 N N . ASN A 1 157 ? -10.222 3.452 25.095 1.00 87.12 157 ASN A N 1
ATOM 1297 C CA . ASN A 1 157 ? -11.672 3.607 25.131 1.00 87.12 157 ASN A CA 1
ATOM 1298 C C . ASN A 1 157 ? -12.273 3.137 26.468 1.00 87.12 157 ASN A C 1
ATOM 1300 O O . ASN A 1 157 ? -13.009 3.872 27.123 1.00 87.12 157 ASN A O 1
ATOM 1304 N N . VAL A 1 158 ? -11.893 1.941 26.935 1.00 83.00 158 VAL A N 1
ATOM 1305 C CA . VAL A 1 158 ? -12.340 1.425 28.242 1.00 83.00 158 VAL A CA 1
ATOM 1306 C C . VAL A 1 158 ? -11.939 2.376 29.373 1.00 83.00 158 VAL A C 1
ATOM 1308 O O . VAL A 1 158 ? -12.762 2.702 30.226 1.00 83.00 158 VAL A O 1
ATOM 1311 N N . ASN A 1 159 ? -10.701 2.873 29.360 1.00 83.44 159 ASN A N 1
ATOM 1312 C CA . ASN A 1 159 ? -10.213 3.796 30.384 1.00 83.44 159 ASN A CA 1
ATOM 1313 C C . ASN A 1 159 ? -10.930 5.152 30.359 1.00 83.44 159 ASN A C 1
ATOM 1315 O O . ASN A 1 159 ? -11.163 5.729 31.419 1.00 83.44 159 ASN A O 1
ATOM 1319 N N . LEU A 1 160 ? -11.249 5.680 29.177 1.00 80.31 160 LEU A N 1
ATOM 1320 C CA . LEU A 1 160 ? -11.916 6.973 29.018 1.00 80.31 160 LEU A CA 1
ATOM 1321 C C . LEU A 1 160 ? -13.355 6.924 29.526 1.00 80.31 160 LEU A C 1
ATOM 1323 O O . LEU A 1 160 ? -13.750 7.796 30.303 1.00 80.31 160 LEU A O 1
ATOM 1327 N N . VAL A 1 161 ? -14.100 5.877 29.164 1.00 76.31 161 VAL A N 1
ATOM 1328 C CA . VAL A 1 161 ? -15.489 5.718 29.607 1.00 76.31 161 VAL A CA 1
ATOM 1329 C C . VAL A 1 161 ? -15.566 5.436 31.111 1.00 76.31 161 VAL A C 1
ATOM 1331 O O . VAL A 1 161 ? -16.381 6.049 31.796 1.00 76.31 161 VAL A O 1
ATOM 1334 N N . LEU A 1 162 ? -14.674 4.602 31.666 1.00 75.06 162 LEU A N 1
ATOM 1335 C CA . LEU A 1 162 ? -14.617 4.352 33.117 1.00 75.06 162 LEU A CA 1
ATOM 1336 C C . LEU A 1 162 ? -14.272 5.605 33.931 1.00 75.06 162 LEU A C 1
ATOM 1338 O O . LEU A 1 162 ? -14.753 5.764 35.048 1.00 75.06 162 LEU A O 1
ATOM 1342 N N . LYS A 1 163 ? -13.447 6.501 33.381 1.00 81.06 163 LYS A N 1
ATOM 1343 C CA . LYS A 1 163 ? -13.088 7.772 34.028 1.00 81.06 163 LYS A CA 1
ATOM 1344 C C . LYS A 1 163 ? -14.165 8.850 33.878 1.00 81.06 163 LYS A C 1
ATOM 1346 O O . LYS A 1 163 ? -13.962 9.954 34.374 1.00 81.06 163 LYS A O 1
ATOM 1351 N N . GLY A 1 164 ? -15.276 8.560 33.194 1.00 65.44 164 GLY A N 1
ATOM 1352 C CA . GLY A 1 164 ? -16.373 9.505 32.998 1.00 65.44 164 GLY A CA 1
ATOM 1353 C C . GLY A 1 164 ? -15.954 10.777 32.261 1.00 65.44 164 GLY A C 1
ATOM 1354 O O . GLY A 1 164 ? -16.569 11.824 32.468 1.00 65.44 164 GLY A O 1
ATOM 1355 N N . LYS A 1 165 ? -14.894 10.720 31.438 1.00 63.22 165 LYS A N 1
ATOM 1356 C CA . LYS A 1 165 ? -14.497 11.870 30.622 1.00 63.22 165 LYS A CA 1
ATOM 1357 C C . LYS A 1 165 ? -15.640 12.153 29.649 1.00 63.22 165 LYS A C 1
ATOM 1359 O O . LYS A 1 165 ? -15.942 11.312 28.807 1.00 63.22 165 LYS A O 1
ATOM 1364 N N . LYS A 1 166 ? -16.299 13.300 29.831 1.00 50.69 166 LYS A N 1
ATOM 1365 C CA . LYS A 1 166 ? -17.297 13.802 28.888 1.00 50.69 166 LYS A CA 1
ATOM 1366 C C . LYS A 1 166 ? -16.586 14.084 27.568 1.00 50.69 166 LYS A C 1
ATOM 1368 O O . LYS A 1 166 ? -15.472 14.602 27.577 1.00 50.69 166 LYS A O 1
ATOM 1373 N N . ASP A 1 167 ? -17.213 13.667 26.477 1.00 54.03 167 ASP A N 1
ATOM 1374 C CA . ASP A 1 167 ? -16.813 14.083 25.141 1.00 54.03 167 ASP A CA 1
ATOM 1375 C C . ASP A 1 167 ? -17.001 15.608 25.078 1.00 54.03 167 ASP A C 1
ATOM 1377 O O . ASP A 1 167 ? -18.129 16.084 25.221 1.00 54.03 167 ASP A O 1
ATOM 1381 N N . ASP A 1 168 ? -15.893 16.348 24.978 1.00 45.41 168 ASP A N 1
ATOM 1382 C CA . ASP A 1 168 ? -15.892 17.788 24.680 1.00 45.41 168 ASP A CA 1
ATOM 1383 C C . ASP A 1 168 ? -16.226 18.024 23.197 1.00 45.41 168 ASP A C 1
ATOM 1385 O O . ASP A 1 168 ? -15.639 17.318 22.332 1.00 45.41 168 ASP A O 1
#

Secondary structure (DSSP, 8-state):
---GGG-S--------SSSHHHHHHHHHHHTT-TTT------HHHHHHHHHHHHHHHHHHHHHHHHHHHHHHHHHHHHHHHHHHHHTHHHHHHHHHTT--HHHHHHHHHHHHHHHHHHHHHHHHTT--HHHHHHHHHHHHHHHHHHHHHHHHHHHHHHHHHHTT----

Organism: NCBI:txid522262